Protein AF-A0ABD0MX38-F1 (afdb_monomer_lite)

Foldseek 3Di:
DCPCVPPVNVPDDPDDDDPVRVVVVVVVVCVVVPCPVVVVVVVPVPPDDD

Structure (mmCIF, N/CA/C/O backbone):
data_AF-A0ABD0MX38-F1
#
_entry.id   AF-A0ABD0MX38-F1
#
loop_
_atom_site.group_PDB
_atom_site.id
_atom_site.type_symbol
_atom_site.label_atom_id
_atom_site.label_alt_id
_atom_site.label_comp_id
_atom_site.label_asym_id
_atom_site.label_entity_id
_atom_site.label_seq_id
_atom_site.pdbx_PDB_ins_code
_atom_site.Cartn_x
_atom_site.Cartn_y
_atom_site.Cartn_z
_atom_site.occupancy
_atom_site.B_iso_or_equiv
_atom_site.auth_seq_id
_atom_site.auth_comp_id
_atom_site.auth_asym_id
_atom_site.auth_atom_id
_atom_site.pdbx_PDB_model_num
ATOM 1 N N . ASN A 1 1 ? -13.335 -5.704 -23.775 1.00 63.78 1 ASN A N 1
ATOM 2 C CA . ASN A 1 1 ? -11.875 -5.776 -23.554 1.00 63.78 1 ASN A CA 1
ATOM 3 C C . ASN A 1 1 ? -11.573 -5.710 -22.064 1.00 63.78 1 ASN A C 1
ATOM 5 O O . ASN A 1 1 ? -11.360 -4.625 -21.546 1.00 63.78 1 ASN A O 1
ATOM 9 N N . TYR A 1 2 ? -11.611 -6.860 -21.382 1.00 78.12 2 TYR A N 1
ATOM 10 C CA . TYR A 1 2 ? -11.327 -7.000 -19.940 1.00 78.12 2 TYR A CA 1
ATOM 11 C C . TYR A 1 2 ? -10.127 -7.919 -19.668 1.00 78.12 2 TYR A C 1
ATOM 13 O O . TYR A 1 2 ? -9.851 -8.258 -18.524 1.00 78.12 2 TYR A O 1
ATOM 21 N N . GLU A 1 3 ? -9.402 -8.324 -20.713 1.00 82.31 3 GLU A N 1
ATOM 22 C CA . GLU A 1 3 ? -8.258 -9.235 -20.596 1.00 82.31 3 GLU A CA 1
ATOM 23 C C . GLU A 1 3 ? -7.154 -8.668 -19.693 1.00 82.31 3 GLU A C 1
ATOM 25 O O . GLU A 1 3 ? -6.503 -9.420 -18.974 1.00 82.31 3 GLU A O 1
ATOM 30 N N . SER A 1 4 ? -7.020 -7.337 -19.629 1.00 80.69 4 SER A N 1
ATOM 31 C CA . SER A 1 4 ? -6.095 -6.637 -18.728 1.00 80.69 4 SER A CA 1
ATOM 32 C C . SER A 1 4 ? -6.458 -6.729 -17.244 1.00 80.69 4 SER A C 1
ATOM 34 O O . SER A 1 4 ? -5.607 -6.464 -16.402 1.00 80.69 4 SER A O 1
ATOM 36 N N . LEU A 1 5 ? -7.701 -7.092 -16.912 1.00 83.50 5 LEU A N 1
ATOM 37 C CA . LEU A 1 5 ? -8.164 -7.271 -15.533 1.00 83.50 5 LEU A CA 1
ATOM 38 C C . LEU A 1 5 ? -8.047 -8.723 -15.065 1.00 83.50 5 LEU A C 1
ATOM 40 O O . LEU A 1 5 ? -8.331 -9.019 -13.905 1.00 83.50 5 LEU A O 1
ATOM 44 N N . THR A 1 6 ? -7.646 -9.642 -15.946 1.00 90.44 6 THR A N 1
ATOM 45 C CA . THR A 1 6 ? -7.377 -11.017 -15.530 1.00 90.44 6 THR A CA 1
ATOM 46 C C . THR A 1 6 ? -6.151 -11.035 -14.616 1.00 90.44 6 THR A C 1
ATOM 48 O O . THR A 1 6 ? -5.162 -10.364 -14.921 1.00 90.44 6 THR A O 1
ATOM 51 N N . PRO A 1 7 ? -6.164 -11.784 -13.499 1.00 82.56 7 PRO A N 1
ATOM 52 C CA . PRO A 1 7 ? -5.049 -11.790 -12.548 1.00 82.56 7 PRO A CA 1
ATOM 53 C C . PRO A 1 7 ? -3.702 -12.132 -13.196 1.00 82.56 7 PRO A C 1
ATOM 55 O O . PRO A 1 7 ? -2.666 -11.614 -12.787 1.00 82.56 7 PRO A O 1
ATOM 58 N N . GLN A 1 8 ? -3.722 -12.969 -14.237 1.00 85.44 8 GLN A N 1
ATOM 59 C CA . GLN A 1 8 ? -2.536 -13.394 -14.981 1.00 85.44 8 GLN A CA 1
ATOM 60 C C . GLN A 1 8 ? -1.829 -12.230 -15.685 1.00 85.44 8 GLN A C 1
ATOM 62 O O . GLN A 1 8 ? -0.621 -12.294 -15.877 1.00 85.44 8 GLN A O 1
ATOM 67 N N . VAL A 1 9 ? -2.564 -11.181 -16.063 1.00 85.69 9 VAL A N 1
ATOM 68 C CA . VAL A 1 9 ? -2.032 -10.006 -16.769 1.00 85.69 9 VAL A CA 1
ATOM 69 C C . VAL A 1 9 ? -1.943 -8.797 -15.836 1.00 85.69 9 VAL A C 1
ATOM 71 O O . VAL A 1 9 ? -0.975 -8.044 -15.896 1.00 85.69 9 VAL A O 1
ATOM 74 N N . ALA A 1 10 ? -2.910 -8.629 -14.931 1.00 84.81 10 ALA A N 1
ATOM 75 C CA . ALA A 1 10 ? -3.023 -7.467 -14.051 1.00 84.81 10 ALA A CA 1
ATOM 76 C C . ALA A 1 10 ? -1.847 -7.317 -13.069 1.00 84.81 10 ALA A C 1
ATOM 78 O O . ALA A 1 10 ? -1.501 -6.198 -12.693 1.00 84.81 10 ALA A O 1
ATOM 79 N N . PHE A 1 11 ? -1.220 -8.429 -12.670 1.00 83.44 11 PHE A N 1
ATOM 80 C CA . PHE A 1 11 ? -0.094 -8.439 -11.728 1.00 83.44 11 PHE A CA 1
ATOM 81 C C . PHE A 1 11 ? 1.268 -8.664 -12.396 1.00 83.44 11 PHE A C 1
ATOM 83 O O . PHE A 1 11 ? 2.269 -8.873 -11.709 1.00 83.44 11 PHE A O 1
ATOM 90 N N . MET A 1 12 ? 1.336 -8.615 -13.729 1.00 85.06 12 MET A N 1
ATOM 91 C CA . MET A 1 12 ? 2.608 -8.709 -14.441 1.00 85.06 12 MET A CA 1
ATOM 92 C C . MET A 1 12 ? 3.436 -7.444 -14.215 1.00 85.06 12 MET A C 1
ATOM 94 O O . MET A 1 12 ? 3.090 -6.346 -14.655 1.00 85.06 12 MET A O 1
ATOM 98 N N . PHE A 1 13 ? 4.571 -7.598 -13.535 1.00 80.56 13 PHE A N 1
ATOM 99 C CA . PHE A 1 13 ? 5.525 -6.511 -13.363 1.00 80.56 13 PHE A CA 1
ATOM 100 C C . PHE A 1 13 ? 6.3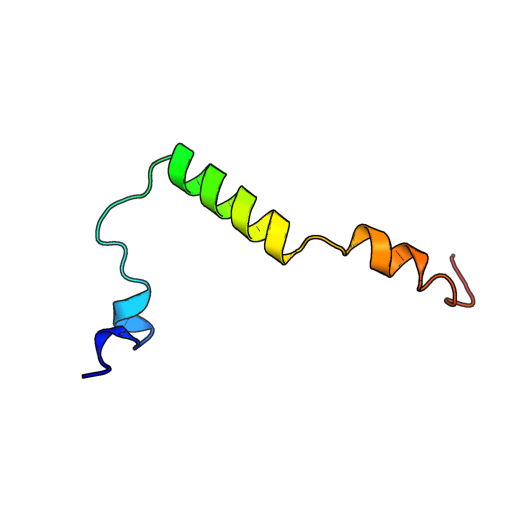16 -6.302 -14.656 1.00 80.56 13 PHE A C 1
ATOM 102 O O . PHE A 1 13 ? 7.293 -6.996 -14.923 1.00 80.56 13 PHE A O 1
ATOM 109 N N . ASN A 1 14 ? 5.933 -5.294 -15.439 1.00 82.06 14 ASN A N 1
ATOM 110 C CA . ASN A 1 14 ? 6.668 -4.912 -16.653 1.00 82.06 14 ASN A CA 1
ATOM 111 C C . ASN A 1 14 ? 8.068 -4.333 -16.356 1.00 82.06 14 ASN A C 1
ATOM 113 O O . ASN A 1 14 ? 8.902 -4.226 -17.252 1.00 82.06 14 ASN A O 1
ATOM 117 N N . LYS A 1 15 ? 8.331 -3.932 -15.106 1.00 85.50 15 LYS A N 1
ATOM 118 C CA . LYS A 1 15 ? 9.622 -3.430 -14.625 1.00 85.50 15 LYS A CA 1
ATOM 119 C C . LYS A 1 15 ? 9.783 -3.756 -13.142 1.00 85.50 15 LYS A C 1
ATOM 121 O O . LYS A 1 15 ? 8.816 -3.664 -12.388 1.00 85.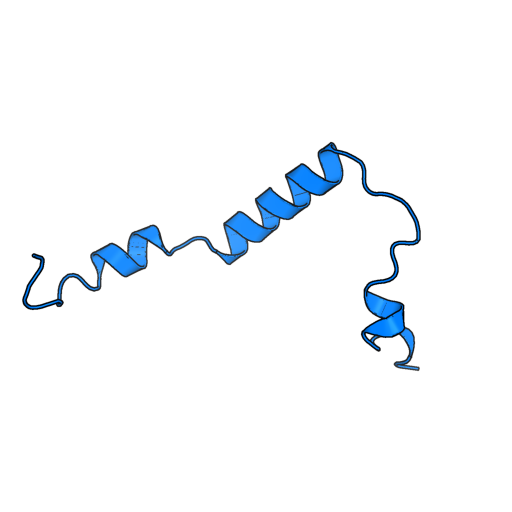50 15 LYS A O 1
ATOM 126 N N . ALA A 1 16 ? 11.007 -4.076 -12.722 1.00 87.12 16 ALA A N 1
ATOM 127 C CA . ALA A 1 16 ? 11.325 -4.251 -11.309 1.00 87.12 16 ALA A CA 1
ATOM 128 C C . ALA A 1 16 ? 11.102 -2.932 -10.538 1.00 87.12 16 ALA A C 1
ATOM 130 O O . ALA A 1 16 ? 11.622 -1.890 -10.962 1.00 87.12 16 ALA A O 1
ATOM 131 N N . PRO A 1 17 ? 10.338 -2.947 -9.432 1.00 86.12 17 PRO A N 1
ATOM 132 C CA . PRO A 1 17 ? 10.113 -1.752 -8.633 1.00 86.12 17 PRO A CA 1
ATOM 133 C C . PRO A 1 17 ? 11.407 -1.315 -7.939 1.00 86.12 17 PRO A C 1
ATOM 135 O O . PRO A 1 17 ? 12.216 -2.139 -7.511 1.00 86.12 17 PRO A O 1
ATOM 138 N N . SER A 1 18 ? 11.598 -0.005 -7.803 1.00 93.00 18 SER A N 1
ATOM 139 C CA . SER A 1 18 ? 12.676 0.536 -6.977 1.00 93.00 18 SER A CA 1
ATOM 140 C C . SER A 1 18 ? 12.341 0.418 -5.488 1.00 93.00 18 SER A C 1
ATOM 142 O O . SER A 1 18 ? 11.176 0.328 -5.097 1.00 93.00 18 SER A O 1
ATOM 144 N N . ILE A 1 19 ? 13.365 0.499 -4.634 1.00 92.75 19 ILE A N 1
ATOM 145 C CA . ILE A 1 19 ? 13.202 0.490 -3.170 1.00 92.75 19 ILE A CA 1
ATOM 146 C C . ILE A 1 19 ? 12.228 1.593 -2.713 1.00 92.75 19 ILE A C 1
ATOM 148 O O . ILE A 1 19 ? 11.397 1.363 -1.838 1.00 92.75 19 ILE A O 1
ATOM 152 N N . GLY A 1 20 ? 12.261 2.767 -3.355 1.00 93.56 20 GLY A N 1
ATOM 153 C CA . GLY A 1 20 ? 11.328 3.860 -3.062 1.00 93.56 20 GLY A CA 1
ATOM 154 C C . GLY A 1 20 ? 9.874 3.536 -3.423 1.00 93.56 20 GLY A C 1
ATOM 155 O O . GLY A 1 20 ? 8.966 3.888 -2.676 1.00 93.56 20 GLY A O 1
ATOM 156 N N . GLN A 1 21 ? 9.639 2.820 -4.527 1.00 91.62 21 GLN A N 1
ATOM 157 C CA . GLN A 1 21 ? 8.290 2.387 -4.916 1.00 91.62 21 GLN A CA 1
ATOM 158 C C . GLN A 1 21 ? 7.734 1.332 -3.954 1.00 91.62 21 GLN A C 1
ATOM 160 O O . GLN A 1 21 ? 6.545 1.357 -3.645 1.00 91.62 21 GLN A O 1
ATOM 165 N N . ILE A 1 22 ? 8.592 0.450 -3.436 1.00 91.00 22 ILE A N 1
ATOM 166 C CA . ILE A 1 22 ? 8.217 -0.523 -2.403 1.00 91.00 22 ILE A CA 1
ATOM 167 C C . ILE A 1 22 ? 7.834 0.204 -1.108 1.00 91.00 22 ILE A C 1
ATOM 169 O O . ILE A 1 22 ? 6.766 -0.049 -0.555 1.00 91.00 22 ILE A O 1
ATOM 173 N N . ALA A 1 23 ? 8.659 1.154 -0.656 1.00 93.69 23 ALA A N 1
ATOM 174 C CA . ALA A 1 23 ? 8.364 1.953 0.534 1.00 93.69 23 ALA A CA 1
ATOM 175 C C . ALA A 1 23 ? 7.028 2.712 0.408 1.00 93.69 23 ALA A C 1
ATOM 177 O O . ALA A 1 23 ? 6.224 2.716 1.340 1.00 93.69 23 ALA A O 1
ATOM 178 N N . LEU A 1 24 ? 6.747 3.289 -0.765 1.00 91.94 24 LEU A N 1
ATOM 179 C CA . LEU A 1 24 ? 5.485 3.978 -1.035 1.00 91.94 24 LEU A CA 1
ATOM 180 C C . LEU A 1 24 ? 4.276 3.025 -1.034 1.00 91.94 24 LEU A C 1
ATOM 182 O O . LEU A 1 24 ? 3.214 3.382 -0.527 1.00 91.94 24 LEU A O 1
ATOM 186 N N . ALA A 1 25 ? 4.427 1.802 -1.549 1.00 90.00 25 ALA A N 1
ATOM 187 C CA . ALA A 1 25 ? 3.368 0.795 -1.498 1.00 90.00 25 ALA A CA 1
ATOM 188 C C . ALA A 1 25 ? 3.006 0.421 -0.050 1.00 90.00 25 ALA A C 1
ATOM 190 O O . ALA A 1 25 ? 1.823 0.340 0.283 1.00 90.00 25 ALA A O 1
ATOM 191 N N . PHE A 1 26 ? 4.001 0.275 0.832 1.00 90.00 26 PHE A N 1
ATOM 192 C CA . PHE A 1 26 ? 3.762 0.052 2.263 1.00 90.00 26 PHE A CA 1
ATOM 193 C C . PHE A 1 26 ? 3.108 1.253 2.947 1.00 90.00 26 PHE A C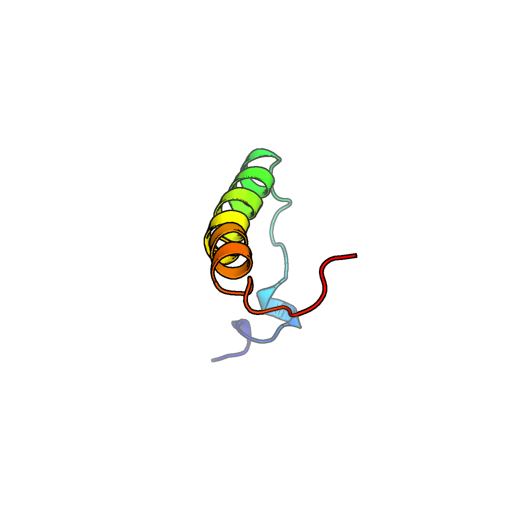 1
ATOM 195 O O . PHE A 1 26 ? 2.248 1.061 3.808 1.00 90.00 26 PHE A O 1
ATOM 202 N N . LEU A 1 27 ? 3.451 2.481 2.550 1.00 91.31 27 LEU A N 1
ATOM 203 C CA . LEU A 1 27 ? 2.791 3.686 3.056 1.00 91.31 27 LEU A CA 1
ATOM 204 C C . LEU A 1 27 ? 1.296 3.697 2.693 1.00 91.31 27 LEU A C 1
ATOM 206 O O . LEU A 1 27 ? 0.454 3.945 3.556 1.00 91.31 27 LEU A O 1
ATOM 210 N N . HIS A 1 28 ? 0.950 3.363 1.447 1.00 88.69 28 HIS A N 1
ATOM 211 C CA . HIS A 1 28 ? -0.447 3.255 1.015 1.00 88.69 28 HIS A CA 1
ATOM 212 C C . HIS A 1 28 ? -1.187 2.096 1.694 1.00 88.69 28 HIS A C 1
ATOM 214 O O . HIS A 1 28 ? -2.331 2.266 2.118 1.00 88.69 28 HIS A O 1
ATOM 220 N N . ALA A 1 29 ? -0.539 0.938 1.848 1.00 86.88 29 ALA A N 1
ATOM 221 C CA . ALA A 1 29 ? -1.113 -0.185 2.583 1.00 86.88 29 ALA A CA 1
ATOM 222 C C . ALA A 1 29 ? -1.397 0.206 4.041 1.00 86.88 29 ALA A C 1
ATOM 224 O O . ALA A 1 29 ? -2.490 -0.036 4.539 1.00 86.88 29 ALA A O 1
ATOM 225 N N . SER A 1 30 ? -0.463 0.894 4.701 1.00 87.31 30 SER A N 1
ATOM 226 C CA . SER A 1 30 ? -0.623 1.365 6.084 1.00 87.31 30 SER A CA 1
ATOM 227 C C . SER A 1 30 ? -1.833 2.282 6.259 1.00 87.31 30 SER A C 1
ATOM 229 O O . SER A 1 30 ? -2.493 2.223 7.290 1.00 87.31 30 SER A O 1
ATOM 231 N N . PHE A 1 31 ? -2.164 3.096 5.252 1.00 84.25 31 PHE A N 1
ATOM 232 C CA . PHE A 1 31 ? -3.393 3.887 5.261 1.00 84.25 31 PHE A CA 1
ATOM 233 C C . PHE A 1 31 ? -4.649 3.007 5.175 1.00 84.25 31 PHE A C 1
ATOM 235 O O . PHE A 1 31 ? -5.576 3.205 5.954 1.00 84.25 31 PHE A O 1
ATOM 242 N N . ALA A 1 32 ? -4.665 2.004 4.291 1.00 82.31 32 ALA A N 1
ATOM 243 C CA . ALA A 1 32 ? -5.784 1.064 4.168 1.00 82.31 32 ALA A CA 1
ATOM 244 C C . ALA A 1 32 ? -5.984 0.193 5.424 1.00 82.31 32 ALA A C 1
ATOM 246 O O . ALA A 1 32 ? -7.112 -0.173 5.741 1.00 82.31 32 ALA A O 1
ATOM 247 N N . PHE A 1 33 ? -4.902 -0.110 6.148 1.00 75.88 33 PHE A N 1
ATOM 248 C CA . PHE A 1 33 ? -4.941 -0.814 7.432 1.00 75.88 33 PHE A CA 1
ATOM 249 C C . PHE A 1 33 ? -5.058 0.126 8.638 1.00 75.88 33 PHE A C 1
ATOM 251 O O . PHE A 1 33 ? -5.122 -0.359 9.763 1.00 75.88 33 PHE A O 1
ATOM 258 N N . SER A 1 34 ? -5.084 1.448 8.447 1.00 72.88 34 SER A N 1
ATOM 259 C CA . SER A 1 34 ? -5.215 2.423 9.534 1.00 72.88 34 SER A CA 1
ATOM 260 C C . SER A 1 34 ? -6.547 2.242 10.270 1.00 72.88 34 SER A C 1
ATOM 262 O O . SER A 1 34 ? -7.567 1.941 9.661 1.00 72.88 34 SER A O 1
ATOM 264 N N . GLY A 1 35 ? -6.551 2.427 11.593 1.00 69.25 35 GLY A N 1
ATOM 265 C CA . GLY A 1 35 ? -7.758 2.283 12.422 1.00 69.25 35 GLY A CA 1
ATOM 266 C C . GLY A 1 35 ? -7.794 1.041 13.316 1.00 69.25 35 GLY A C 1
ATOM 267 O O . GLY A 1 35 ? -8.582 1.004 14.257 1.00 69.25 35 GLY A O 1
ATOM 268 N N . TRP A 1 36 ? -6.888 0.078 13.124 1.00 64.25 36 TRP A N 1
ATOM 269 C CA . TRP A 1 36 ? -6.715 -1.070 14.030 1.00 64.25 36 TRP A CA 1
ATOM 270 C C . TRP A 1 36 ? -6.453 -0.660 15.492 1.00 64.25 36 TRP A C 1
ATOM 272 O O . TRP A 1 36 ? -6.995 -1.271 16.406 1.00 64.25 36 TRP A O 1
ATOM 282 N N . ASN A 1 37 ? -5.714 0.433 15.720 1.00 63.97 37 ASN A N 1
ATOM 283 C CA . ASN A 1 37 ? -5.501 0.996 17.061 1.00 63.97 37 ASN A CA 1
ATOM 284 C C . ASN A 1 37 ? -6.790 1.529 17.720 1.00 63.97 37 ASN A C 1
ATOM 286 O O . ASN A 1 37 ? -6.889 1.513 18.940 1.00 63.97 37 ASN A O 1
ATOM 290 N N . PHE A 1 38 ? -7.780 1.983 16.941 1.00 58.34 38 PHE A N 1
ATOM 291 C CA . PHE A 1 38 ? -9.058 2.485 17.466 1.00 58.34 38 PHE A CA 1
ATOM 292 C C . PHE A 1 38 ? -10.078 1.366 17.696 1.00 58.34 38 PHE A C 1
ATOM 294 O O . PHE A 1 38 ? -10.883 1.453 18.620 1.00 58.34 38 PHE A O 1
ATOM 301 N N . LEU A 1 39 ? -10.029 0.297 16.895 1.00 56.41 39 LEU A N 1
ATOM 302 C CA . LEU A 1 39 ? -10.892 -0.871 17.087 1.00 56.41 39 LEU A CA 1
ATOM 303 C C . LEU A 1 39 ? -10.583 -1.59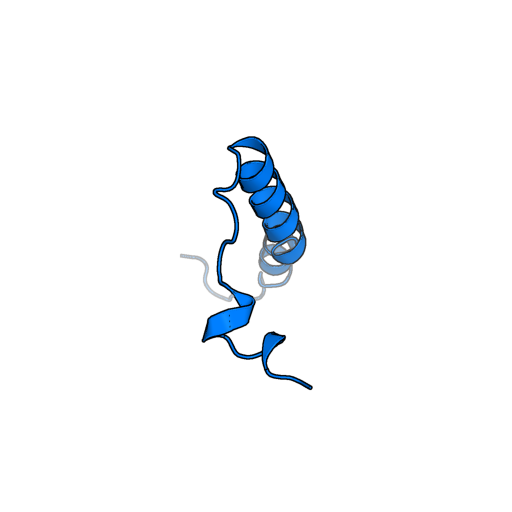0 18.401 1.00 56.41 39 LEU A C 1
ATOM 305 O O . LEU A 1 39 ? -11.515 -1.999 19.081 1.00 56.41 39 LEU A O 1
ATOM 309 N N . ASN A 1 40 ? -9.313 -1.629 18.811 1.00 58.25 40 ASN A N 1
ATOM 310 C CA . ASN A 1 40 ? -8.930 -2.175 20.114 1.00 58.25 40 ASN A CA 1
ATOM 311 C C . ASN A 1 40 ? -9.437 -1.338 21.306 1.00 58.25 40 ASN A C 1
ATOM 313 O O . ASN A 1 40 ? -9.532 -1.874 22.401 1.00 58.25 40 ASN A O 1
ATOM 317 N N . TYR A 1 41 ? -9.787 -0.059 21.108 1.00 52.75 41 TYR A N 1
ATOM 318 C CA . TYR A 1 41 ? -10.314 0.818 22.166 1.00 52.75 41 TYR A CA 1
ATOM 319 C C . TYR A 1 41 ? -11.838 0.682 22.348 1.00 52.75 41 TYR A C 1
ATOM 321 O O . TYR A 1 41 ? -12.364 0.922 23.425 1.00 52.75 41 TYR A O 1
ATOM 329 N N . VAL A 1 42 ? -12.567 0.285 21.296 1.00 54.03 42 VAL A N 1
ATOM 330 C CA . VAL A 1 42 ? -14.033 0.083 21.333 1.00 54.03 42 VAL A CA 1
ATOM 331 C C . VAL A 1 42 ? -14.408 -1.382 21.595 1.00 54.03 42 VAL A C 1
ATOM 333 O O . VAL A 1 42 ? -15.546 -1.677 21.948 1.00 54.03 42 VAL A O 1
ATOM 336 N N . THR A 1 43 ? -13.457 -2.313 21.495 1.00 55.88 43 THR A N 1
ATOM 337 C CA . THR A 1 43 ? -13.649 -3.713 21.904 1.00 55.88 43 THR A CA 1
ATOM 338 C C . THR A 1 43 ? -13.204 -4.000 23.340 1.00 55.88 43 THR A C 1
ATOM 340 O O . THR A 1 43 ? -13.104 -5.163 23.710 1.00 55.88 43 THR A O 1
ATOM 343 N N . GLU A 1 44 ? -13.009 -2.986 24.188 1.00 55.47 44 GLU A N 1
ATOM 344 C CA . GLU A 1 44 ? -12.899 -3.173 25.650 1.00 55.47 44 GLU A CA 1
ATOM 345 C C . GLU A 1 44 ? -14.235 -3.599 26.317 1.00 55.47 44 GLU A C 1
ATOM 347 O O . GLU A 1 44 ? -14.369 -3.575 27.532 1.00 55.47 44 GLU A O 1
ATOM 352 N N . GLU A 1 45 ? -15.210 -4.085 25.543 1.00 57.78 45 GLU A N 1
ATOM 353 C CA . GLU A 1 45 ? -16.307 -4.953 26.011 1.00 57.78 45 GLU A CA 1
ATOM 354 C C . GLU A 1 45 ? -15.879 -6.447 26.037 1.00 57.78 45 GLU A C 1
ATOM 356 O O . GLU A 1 45 ? -16.711 -7.355 26.007 1.00 57.78 45 GLU A O 1
ATOM 361 N N . VAL A 1 46 ? -14.574 -6.756 26.049 1.00 59.25 46 VAL A N 1
ATOM 362 C CA . VAL A 1 46 ? -14.075 -8.122 26.288 1.00 59.25 46 VAL A CA 1
ATOM 363 C C . VAL A 1 46 ? -14.006 -8.370 27.796 1.00 59.25 46 VAL A C 1
ATOM 365 O O . VAL A 1 46 ? -13.134 -7.869 28.496 1.00 59.25 46 VAL A O 1
ATOM 368 N N . VAL A 1 47 ? -14.940 -9.190 28.279 1.00 57.06 47 VAL A N 1
ATOM 369 C CA . VAL A 1 47 ? -15.219 -9.518 29.692 1.00 57.06 47 VAL A CA 1
ATOM 370 C C . VAL A 1 47 ? -14.090 -10.278 30.438 1.00 57.06 47 VAL A C 1
ATOM 372 O O . VAL A 1 47 ? -14.249 -10.569 31.617 1.00 57.06 47 VAL A O 1
ATOM 375 N N . ASP A 1 48 ? -12.933 -10.580 29.834 1.00 56.97 48 ASP A N 1
ATOM 376 C CA . ASP A 1 48 ? -11.795 -11.201 30.553 1.00 56.97 48 ASP A CA 1
ATOM 377 C C . ASP A 1 48 ? -10.450 -10.960 29.827 1.00 56.97 48 ASP A C 1
ATOM 379 O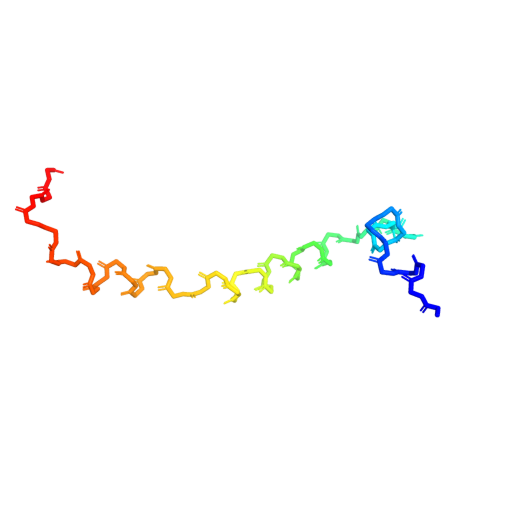 O . ASP A 1 48 ? -10.034 -11.784 29.004 1.00 56.97 48 ASP A O 1
ATOM 383 N N . PRO A 1 49 ? -9.754 -9.833 30.070 1.00 58.19 49 PRO A N 1
ATOM 384 C CA . PRO A 1 49 ? -8.355 -9.696 29.687 1.00 58.19 49 PRO A CA 1
ATOM 385 C C . PRO A 1 49 ? -7.499 -10.494 30.684 1.00 58.19 49 PRO A C 1
ATOM 387 O O . PRO A 1 49 ? -7.305 -10.063 31.819 1.00 58.19 49 PRO A O 1
ATOM 390 N N . ARG A 1 50 ? -7.003 -11.668 30.279 1.00 58.56 50 ARG A N 1
ATOM 391 C CA . ARG A 1 50 ? -5.950 -12.372 31.032 1.00 58.56 50 ARG A CA 1
ATOM 392 C C . ARG A 1 50 ? -4.574 -11.803 30.744 1.00 58.56 50 ARG A C 1
ATOM 394 O O . ARG A 1 50 ? -4.305 -11.522 29.554 1.00 58.56 50 ARG A O 1
#

Radius of gyration: 18.88 Å; chains: 1; bounding box: 30×17×55 Å

pLDDT: mean 76.81, std 13.76, range [52.75, 93.69]

Organism: Cirrhinus mrigala (NCBI:txid683832)

Sequence (50 aa):
NYESLTPQVAFMFNKAPSIGQIALAFLHASFAFSGWNFLNYVTEEVVDPR

Secondary structure (DSSP, 8-state):
--GGGSHHHHT--SSPPPHHHHHHHHHHHHHHTTTHHHHHHH-TT-S---

=== Feature glossary ===
Key to the feature types in this record:

— What the protein is —

Primary structure: the covalent order of the twenty standard amino acids along the backbone. Two proteins with the same sequence will (almost always) fold to the same structure; two with 30% identity often share a fold but not the d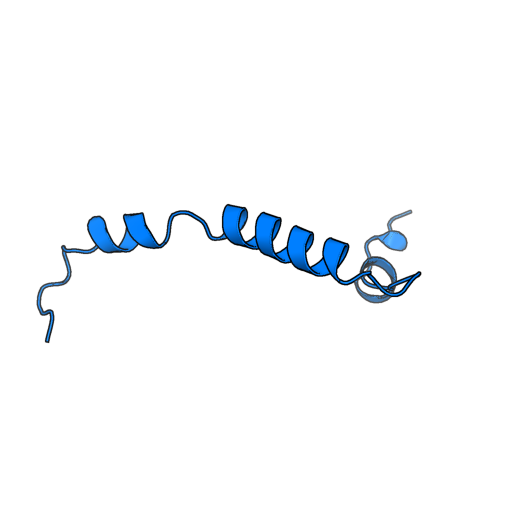etails.

Database cross-references. InterPro integrates a dozen domain/family signature databases into unified entries with residue-range hits. GO terms attach function/process/location labels with evidence codes. CATH codes position the fold in a four-level structural taxonomy. Organism is the NCBI-taxonomy species name.

— Where its atoms are —

The mmCIF block holds the 3D Cartesian coordinates of each backbone atom (N, Cα, C, O) in ångströms. mmCIF is the PDB's canonical archive format — a tagged-loop text representation of the atomic model.

Six rendered views show the 3D structure from the faces of a cube — i.e. along ±x, ±y, ±z. Rendering representation is drawn randomly per protein from cartoon (secondary-structure ribbons), sticks (backbone bonds), or molecular surface; coloring is either N→C rainbow (blue at the N-terminus through red at the C-terminus) or one color per chain.

— Local backbone conformation —

DSSP 8-state secondary structure assigns each residue one of H (α-helix), G (3₁₀-helix), I (π-helix), E (extended β-strand), B (isolated β-bridge), T (hydrogen-bonded turn), S (bend), or '-' (coil). The assignment is computed from backbone hydrogen-bond geometry via the Kabsch–Sander algorithm.

P-SEA three-state annotation labels each residue as helix, strand, or coil based purely on the geometry of the Cα trace. It serves as a fallback when the full backbone (and thus DSSP) is unavailable.

The φ/ψ torsion pair specifies the backbone conformation at each residue. φ rotates about the N–Cα bond, ψ about the Cα–C bond. Steric clashes forbid most of the (φ, ψ) plane — the allowed regions (α-helix basin, β-sheet basin, left-handed helix) are the Ramachandran-allowed regions.

— Global shape and packing —

The geometric summary reports three shape descriptors. Rg (radius of gyration) measures how spread out the Cα atoms are about their centre of mass; compact globular proteins have small Rg, elongated or unfolded ones large. Cα contacts (<8 Å, |i−j|>4) count long-range residue pairs in spatial proximity — high for tightly packed folds, near zero for rods or random coil. The bounding-box extents give the protein's footprint along x, y, z in Å.

Accessible surface area quantifies burial. A residue with SASA near zero is packed into the hydrophobic core; one with SASA >100 Å² sits on the surface. Computed here via the Shrake–Rupley numerical algorithm with a 1.4 Å probe.

Plot images: a contact map (which residues are close in 3D, as an N×N binary image), a Ramachandran scatter (backbone torsion angles, revealing secondary-structure composition at a glance), and — for AlphaFold structures — a PAE heatmap (pairwise prediction confidence).

— Structural neighborhood —

The Foldseek 3Di string encodes local tertiary geometry as a 20-letter alphabet — one character per residue — derived from the relative positions of nearby Cα atoms. Unlike the amino-acid sequence, 3Di is a direct function of the 3D structure, so two proteins with the same fold have similar 3Di strings even at low sequence identity.

Nearest PDB neighbors are the top structural matches found by Foldseek when searching this structure against the entire Protein Data Bank. Each hit reports a TM-score (0 to 1; >0.5 almost always implies the same fold) and an E-value. These are *structural* homologs — they may share no detectable sequence similarity.

— Confidence and disorder —

For AlphaFold models, the B-factor field carries pLDDT — the model's own estimate of local accuracy on a 0–100 scale. Regions with pLDDT<50 should be treated as essentially unmodeled; they often correspond to intrinsically disordered segments.

B-factor (Debye–Waller factor) reflects atomic displacement in the crystal lattice. It is an experimental observable (units Å²), not a prediction; low values mean the atom is pinned down, high values mean it moves or is heterogeneous across the crystal.

Predicted aligned error is AlphaFold's pairwise confidence. Unlike pLDDT (per-residue), PAE is per-residue-pair and captures whether two parts of the structure are correctly placed relative to each other. Units are ångströms of expected positional error.